Protein AF-A0ABD5DTY8-F1 (afdb_monomer)

Structure (mmCIF, N/CA/C/O backbone):
data_AF-A0ABD5DTY8-F1
#
_entry.id   AF-A0ABD5DTY8-F1
#
loop_
_atom_site.group_PDB
_atom_site.id
_atom_site.type_symbol
_atom_site.label_atom_id
_atom_site.label_alt_id
_atom_site.label_comp_id
_atom_site.label_asym_id
_atom_site.label_entity_id
_atom_site.label_seq_id
_atom_site.pdbx_PDB_ins_code
_atom_site.Cartn_x
_atom_site.Cartn_y
_atom_site.Cartn_z
_atom_site.occupancy
_atom_site.B_iso_or_equiv
_atom_site.auth_seq_id
_atom_site.auth_comp_id
_atom_site.auth_asym_id
_atom_site.auth_atom_id
_atom_site.pdbx_PDB_model_num
ATOM 1 N N . LEU A 1 1 ? -1.536 -8.931 15.145 1.00 70.44 1 LEU A N 1
ATOM 2 C CA . LEU A 1 1 ? -2.321 -9.777 16.083 1.00 70.44 1 LEU A CA 1
ATOM 3 C C . LEU A 1 1 ? -2.640 -9.065 17.400 1.00 70.44 1 LEU A C 1
ATOM 5 O O . LEU A 1 1 ? -3.674 -9.359 17.977 1.00 70.44 1 LEU A O 1
ATOM 9 N N . GLU A 1 2 ? -1.809 -8.126 17.857 1.00 88.25 2 GLU A N 1
ATOM 10 C CA . GLU A 1 2 ? -1.962 -7.421 19.142 1.00 88.25 2 GLU A CA 1
ATOM 11 C C . GLU A 1 2 ? -3.263 -6.612 19.282 1.00 88.25 2 GLU A C 1
ATOM 13 O O . GLU A 1 2 ? -4.029 -6.876 20.198 1.00 88.25 2 GLU A O 1
ATOM 18 N N . ALA A 1 3 ? -3.626 -5.780 18.299 1.00 90.31 3 ALA A N 1
ATOM 19 C CA . ALA A 1 3 ? -4.877 -5.005 18.369 1.00 90.31 3 ALA A CA 1
ATOM 20 C C . ALA A 1 3 ? -6.151 -5.864 18.445 1.00 90.31 3 ALA A C 1
ATOM 22 O O . ALA A 1 3 ? -7.125 -5.472 19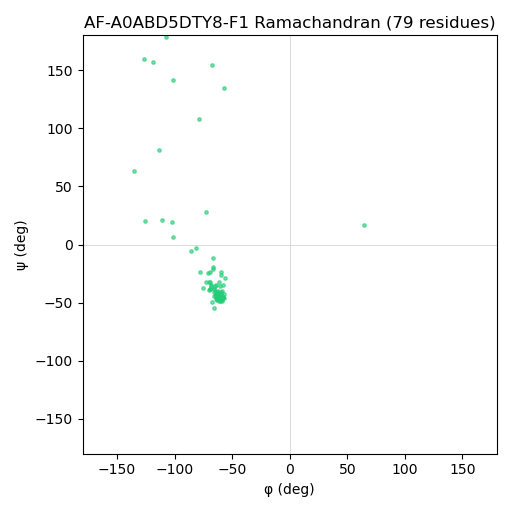.073 1.00 90.31 3 ALA A O 1
ATOM 23 N N . ILE A 1 4 ? -6.159 -7.049 17.822 1.00 91.94 4 ILE A N 1
ATOM 24 C CA . ILE A 1 4 ? -7.303 -7.968 17.931 1.00 91.94 4 ILE A CA 1
ATOM 25 C C . ILE A 1 4 ? -7.382 -8.530 19.353 1.00 91.94 4 ILE A C 1
ATOM 27 O O . ILE A 1 4 ? -8.477 -8.660 19.885 1.00 91.94 4 ILE A O 1
ATOM 31 N N . ARG A 1 5 ? -6.240 -8.832 19.985 1.00 93.62 5 ARG A N 1
ATOM 32 C CA . ARG A 1 5 ? -6.207 -9.298 21.378 1.00 93.62 5 ARG A CA 1
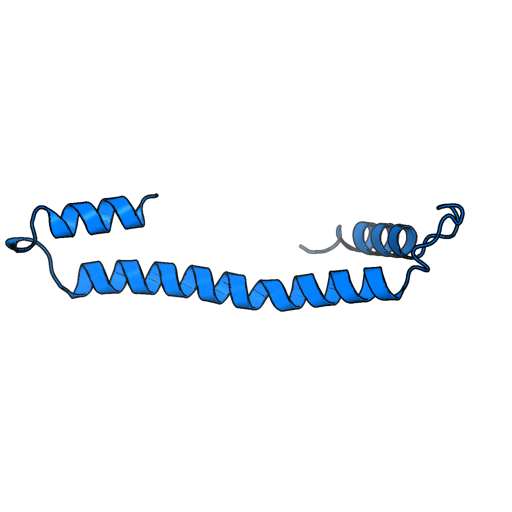ATOM 33 C C . ARG A 1 5 ? -6.709 -8.218 22.331 1.00 93.62 5 ARG A C 1
ATOM 35 O O . ARG A 1 5 ? -7.550 -8.522 23.161 1.00 93.62 5 ARG A O 1
ATOM 42 N N . GLU A 1 6 ? -6.272 -6.975 22.160 1.00 93.25 6 GLU A N 1
ATOM 43 C CA . GLU A 1 6 ? -6.729 -5.846 22.981 1.00 93.25 6 GLU A CA 1
ATOM 44 C C . GLU A 1 6 ? -8.236 -5.589 22.827 1.00 93.25 6 GLU A C 1
ATOM 46 O O . GLU A 1 6 ? -8.947 -5.457 23.819 1.00 93.25 6 GLU A O 1
ATOM 51 N N . LEU A 1 7 ? -8.760 -5.614 21.596 1.00 96.31 7 LEU A N 1
ATOM 52 C CA . LEU A 1 7 ? -10.203 -5.488 21.356 1.00 96.31 7 LEU A CA 1
ATOM 53 C C . LEU A 1 7 ? -11.005 -6.653 21.958 1.00 96.31 7 LEU A C 1
ATOM 55 O O . LEU A 1 7 ? -12.129 -6.454 22.416 1.00 96.31 7 LEU A O 1
ATOM 59 N N . LEU A 1 8 ? -10.447 -7.868 21.963 1.00 95.56 8 LEU A N 1
ATOM 60 C CA . LEU A 1 8 ? -11.070 -9.022 22.612 1.00 95.56 8 LEU A CA 1
ATOM 61 C C . LEU A 1 8 ? -11.060 -8.890 24.140 1.00 95.56 8 LEU A C 1
ATOM 63 O O . LEU A 1 8 ? -12.069 -9.227 24.750 1.00 95.56 8 LEU A O 1
ATOM 67 N N . SER A 1 9 ? -9.993 -8.357 24.744 1.00 94.56 9 SER A N 1
ATOM 68 C CA . SER A 1 9 ? -9.959 -8.047 26.182 1.00 94.56 9 SER A CA 1
ATOM 69 C C . SER A 1 9 ? -11.046 -7.038 26.560 1.00 94.56 9 SER A C 1
ATOM 71 O O . SER A 1 9 ? -11.830 -7.311 27.465 1.00 94.56 9 SER A O 1
ATOM 73 N N . ILE A 1 10 ? -11.191 -5.954 25.784 1.00 95.88 10 ILE A N 1
ATOM 74 C CA . ILE A 1 10 ? -12.257 -4.955 25.983 1.00 95.88 10 ILE A CA 1
ATOM 75 C C . ILE A 1 10 ? -13.647 -5.590 25.896 1.00 95.88 10 ILE A C 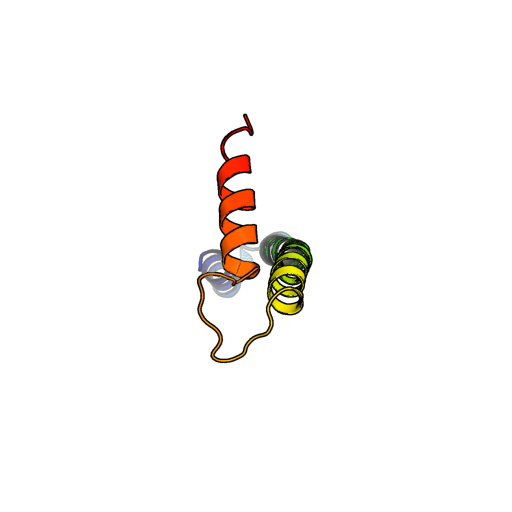1
ATOM 77 O O . ILE A 1 10 ? -14.545 -5.259 26.664 1.00 95.88 10 ILE A O 1
ATOM 81 N N . ARG A 1 11 ? -13.839 -6.522 24.957 1.00 95.50 11 ARG A N 1
ATOM 82 C CA . ARG A 1 11 ? -15.117 -7.219 24.784 1.00 95.50 11 ARG A CA 1
ATOM 83 C C . ARG A 1 11 ? -15.450 -8.151 25.951 1.00 95.50 11 ARG A C 1
ATOM 85 O O . ARG A 1 11 ? -16.630 -8.343 26.231 1.00 95.50 11 ARG A O 1
ATOM 92 N N . ILE A 1 12 ? -14.446 -8.784 26.553 1.00 96.94 12 ILE A N 1
ATOM 93 C CA . ILE A 1 12 ? -14.639 -9.728 27.661 1.00 96.94 12 ILE A CA 1
ATOM 94 C C . ILE A 1 12 ? -15.010 -8.986 28.951 1.00 96.94 12 ILE A C 1
ATOM 96 O O . ILE A 1 12 ? -15.791 -9.526 29.730 1.00 96.94 12 ILE A O 1
ATOM 100 N N . ASP A 1 13 ? -14.509 -7.763 29.149 1.00 96.06 13 ASP A N 1
ATOM 101 C CA . ASP A 1 13 ? -14.719 -6.994 30.380 1.00 96.06 13 ASP A CA 1
ATOM 102 C C . ASP A 1 13 ? -15.086 -5.511 30.135 1.00 96.06 13 ASP A C 1
ATOM 104 O O . ASP A 1 13 ? -14.342 -4.597 30.492 1.00 96.06 13 ASP A O 1
ATOM 108 N N . PRO A 1 14 ? -16.236 -5.222 29.502 1.00 94.31 14 PRO A N 1
ATOM 109 C CA . PRO A 1 14 ? -16.568 -3.866 29.068 1.00 94.31 14 PRO A CA 1
ATOM 110 C C . PRO A 1 14 ? -16.800 -2.876 30.220 1.00 94.31 14 PRO A C 1
ATOM 112 O O . PRO A 1 14 ? -16.724 -1.674 29.987 1.00 94.31 14 PRO A O 1
ATOM 115 N N . GLU A 1 15 ? -17.082 -3.343 31.441 1.00 97.00 15 GLU A N 1
ATOM 116 C CA . GLU A 1 15 ? -17.309 -2.472 32.607 1.00 97.00 15 GLU A CA 1
ATOM 117 C C . GLU A 1 15 ? -16.023 -1.791 33.095 1.00 97.00 15 GLU A C 1
ATOM 119 O O . GLU A 1 15 ? -16.081 -0.709 33.682 1.00 97.00 15 GLU A O 1
ATOM 124 N N . HIS A 1 16 ? -14.863 -2.385 32.803 1.00 96.44 16 HIS A N 1
ATOM 125 C CA . HIS A 1 16 ? -13.548 -1.857 33.174 1.00 96.44 16 HIS A CA 1
ATOM 126 C C . HIS A 1 16 ? -12.827 -1.159 32.015 1.00 96.44 16 HIS A C 1
ATOM 128 O O . HIS A 1 16 ? -11.674 -0.753 32.158 1.00 96.44 16 HIS A O 1
ATOM 134 N N . HIS A 1 17 ? -13.505 -0.988 30.880 1.00 97.00 17 HIS A N 1
ATOM 135 C CA . HIS A 1 17 ? -12.951 -0.372 29.684 1.00 97.00 17 HIS A CA 1
ATOM 136 C C . HIS A 1 17 ? -13.827 0.770 29.176 1.00 97.00 17 HIS A C 1
ATOM 138 O O . HIS A 1 17 ? -15.017 0.891 29.460 1.00 97.00 17 HIS A O 1
ATOM 144 N N . THR A 1 18 ? -13.222 1.636 28.376 1.00 97.19 18 THR A N 1
ATOM 145 C CA . THR A 1 18 ? -13.855 2.835 27.839 1.00 97.19 18 THR A CA 1
ATOM 146 C C . THR A 1 18 ? -13.914 2.805 26.316 1.00 97.19 18 THR A C 1
ATOM 148 O O . THR A 1 18 ? -13.094 2.198 25.619 1.00 97.19 18 THR A O 1
ATOM 151 N N . CYS A 1 19 ? -14.855 3.564 25.751 1.00 97.06 19 CYS A N 1
ATOM 152 C CA . CYS A 1 19 ? -14.891 3.812 24.309 1.00 97.06 19 CYS A CA 1
ATOM 153 C C . CYS A 1 19 ? -13.612 4.496 23.793 1.00 97.06 19 CYS A C 1
ATOM 155 O O . CYS A 1 19 ? -13.295 4.386 22.610 1.00 97.06 19 CYS A O 1
ATOM 157 N N . GLN A 1 20 ? -12.876 5.207 24.654 1.00 97.88 20 GLN A N 1
ATOM 158 C CA . GLN A 1 20 ? -11.622 5.854 24.278 1.00 97.88 20 GLN A CA 1
ATOM 159 C C . GLN A 1 20 ? -10.546 4.825 23.912 1.00 97.88 20 GLN A C 1
ATOM 161 O O . GLN A 1 20 ? -9.842 5.017 22.922 1.00 97.88 20 GLN A O 1
ATOM 166 N N . GLU A 1 21 ? -10.450 3.723 24.656 1.00 97.25 21 GLU A N 1
ATOM 167 C CA . GLU A 1 21 ? -9.466 2.662 24.411 1.00 97.25 21 GLU A CA 1
ATOM 168 C C . GLU A 1 21 ? -9.726 1.952 23.081 1.00 97.25 21 GLU A C 1
ATOM 170 O O . GLU A 1 21 ? -8.867 1.938 22.198 1.00 97.25 21 GLU A O 1
ATOM 175 N N . SER A 1 22 ? -10.945 1.442 22.886 1.00 97.06 22 SER A N 1
ATOM 176 C CA . SER A 1 22 ? -11.326 0.756 21.643 1.00 97.06 22 SER A CA 1
ATOM 177 C C . SER A 1 22 ? -11.195 1.663 20.416 1.00 97.06 22 SER A C 1
ATOM 179 O O . SER A 1 22 ? -10.673 1.235 19.382 1.00 97.06 22 SER A O 1
ATOM 181 N N . LYS A 1 23 ? -11.586 2.941 20.533 1.00 97.50 23 LYS A N 1
ATOM 182 C CA . LYS A 1 23 ? -11.382 3.935 19.472 1.00 97.50 23 LYS A CA 1
ATOM 183 C C . LYS A 1 23 ? -9.900 4.166 19.185 1.00 97.50 23 LYS A C 1
ATOM 185 O O . LYS A 1 23 ? -9.535 4.234 18.015 1.00 97.50 23 LYS A O 1
ATOM 190 N N . GLY A 1 24 ? -9.055 4.269 20.210 1.00 97.94 24 GLY A N 1
ATOM 191 C CA . GLY A 1 24 ? -7.608 4.434 20.053 1.00 97.94 24 GLY A CA 1
ATOM 192 C C . GLY A 1 24 ? -6.976 3.290 19.258 1.00 97.94 24 GLY A C 1
ATOM 193 O O . GLY A 1 24 ? -6.240 3.539 18.303 1.00 97.94 24 GLY A O 1
ATOM 194 N N . ILE A 1 25 ? -7.345 2.047 19.576 1.00 97.00 25 ILE A N 1
ATOM 195 C CA . ILE A 1 25 ? -6.857 0.847 18.879 1.00 97.00 25 ILE A CA 1
ATOM 196 C C . ILE A 1 25 ? -7.253 0.870 17.400 1.00 97.00 25 ILE A C 1
ATOM 198 O O . ILE A 1 25 ? -6.418 0.663 16.513 1.00 97.00 25 ILE A O 1
ATOM 202 N N . VAL A 1 26 ? -8.529 1.147 17.119 1.00 96.56 26 VAL A N 1
ATOM 203 C CA . VAL A 1 26 ? -9.040 1.217 15.744 1.00 96.56 26 VAL A CA 1
ATOM 204 C C . VAL A 1 26 ? -8.383 2.366 14.979 1.00 96.56 26 VAL A C 1
ATOM 206 O O . VAL A 1 26 ? -7.966 2.171 13.840 1.00 96.56 26 VAL A O 1
ATOM 209 N N . GLN A 1 27 ? -8.228 3.538 15.598 1.00 97.94 27 GLN A N 1
ATOM 210 C CA . GLN A 1 27 ? -7.601 4.705 14.976 1.00 97.94 27 GLN A CA 1
ATOM 211 C C . GLN A 1 27 ? -6.130 4.446 14.627 1.00 97.94 27 GLN A C 1
ATOM 213 O O . GLN A 1 27 ? -5.686 4.829 13.545 1.00 97.94 27 GLN A O 1
ATOM 218 N N . ALA A 1 28 ? -5.384 3.772 15.506 1.00 96.88 28 ALA A N 1
ATOM 219 C CA . ALA A 1 28 ? -3.998 3.396 15.245 1.00 96.88 28 ALA A CA 1
ATOM 220 C C . ALA A 1 28 ? -3.897 2.448 14.041 1.00 96.88 28 ALA A C 1
ATOM 222 O O . ALA A 1 28 ? -3.115 2.694 13.123 1.00 96.88 28 ALA A O 1
ATOM 223 N N . ARG A 1 29 ? -4.749 1.414 13.983 1.00 95.50 29 ARG A N 1
ATOM 224 C CA . ARG A 1 29 ? -4.784 0.485 12.840 1.00 95.50 29 ARG A CA 1
ATOM 225 C C . ARG A 1 29 ? -5.231 1.145 11.548 1.00 95.50 29 ARG A C 1
ATOM 227 O O . ARG A 1 29 ? -4.671 0.849 10.497 1.00 95.50 29 ARG A O 1
ATOM 234 N N . LEU A 1 30 ? -6.198 2.055 11.619 1.00 97.06 30 LEU A N 1
ATOM 235 C CA . LEU A 1 30 ? -6.607 2.844 10.466 1.00 97.06 30 LEU A CA 1
ATOM 236 C C . LEU A 1 30 ? -5.436 3.682 9.937 1.00 97.06 30 LEU A C 1
ATOM 238 O O . LEU A 1 30 ? -5.162 3.643 8.743 1.00 97.06 30 LEU A O 1
ATOM 242 N N . SER A 1 31 ? -4.697 4.358 10.821 1.00 97.81 31 SER A N 1
ATOM 243 C CA . SER A 1 31 ? -3.520 5.154 10.452 1.00 97.81 31 SER A CA 1
ATOM 244 C C . SER A 1 31 ? -2.429 4.313 9.773 1.00 97.81 31 SER A C 1
ATOM 246 O O . SER A 1 31 ? -1.887 4.715 8.745 1.00 97.81 31 SER A O 1
ATOM 248 N N . GLU A 1 32 ? -2.144 3.109 10.285 1.00 96.62 32 GLU A N 1
ATOM 249 C CA . GLU A 1 32 ? -1.201 2.173 9.651 1.00 96.62 32 GLU A CA 1
ATOM 250 C C . GLU A 1 32 ? -1.649 1.774 8.235 1.00 96.62 32 GLU A C 1
ATOM 252 O O . GLU A 1 32 ? -0.848 1.775 7.295 1.00 96.62 32 GLU A O 1
ATOM 257 N N . VAL A 1 33 ? -2.936 1.453 8.062 1.00 97.19 33 VAL A N 1
ATOM 258 C CA . VAL A 1 33 ? -3.500 1.103 6.751 1.00 97.19 33 VAL A CA 1
ATOM 259 C C . VAL A 1 33 ? -3.415 2.292 5.796 1.00 97.19 33 VAL A C 1
ATOM 261 O O . VAL A 1 33 ? -2.977 2.129 4.658 1.00 97.19 33 VAL A O 1
ATOM 264 N N . GLU A 1 34 ? -3.775 3.493 6.245 1.00 98.31 34 GLU A N 1
ATOM 265 C CA . GLU A 1 34 ? -3.686 4.715 5.443 1.00 98.31 34 GLU A CA 1
ATOM 266 C C . GLU A 1 34 ? -2.247 5.037 5.035 1.00 98.31 34 GLU A C 1
ATOM 268 O O . GLU A 1 34 ? -2.004 5.406 3.884 1.00 98.31 34 GLU A O 1
ATOM 273 N N . ALA A 1 35 ? -1.281 4.871 5.941 1.00 97.50 35 ALA A N 1
ATOM 274 C CA . ALA A 1 35 ? 0.135 5.030 5.631 1.00 97.50 35 ALA A CA 1
ATOM 275 C C . ALA A 1 35 ? 0.560 4.055 4.526 1.00 97.50 35 ALA A C 1
ATOM 277 O O . ALA A 1 35 ? 1.138 4.469 3.518 1.00 97.50 35 ALA A O 1
ATOM 278 N N . ARG A 1 36 ? 0.170 2.779 4.635 1.00 96.69 36 ARG A N 1
ATOM 279 C CA . ARG A 1 36 ? 0.493 1.784 3.610 1.00 96.69 36 ARG A CA 1
ATOM 280 C C . ARG A 1 36 ? -0.171 2.096 2.271 1.00 96.69 36 ARG A C 1
ATOM 282 O O . ARG A 1 36 ? 0.476 2.001 1.229 1.00 96.69 36 ARG A O 1
ATOM 289 N N . ILE A 1 37 ? -1.429 2.534 2.286 1.00 97.38 37 ILE A N 1
ATOM 290 C CA . ILE A 1 37 ? -2.139 2.988 1.084 1.00 97.38 37 ILE A CA 1
ATOM 291 C C . ILE A 1 37 ? -1.431 4.184 0.447 1.00 97.38 37 ILE A C 1
ATOM 293 O O . ILE A 1 37 ? -1.403 4.258 -0.773 1.00 97.38 37 ILE A O 1
ATOM 297 N N . LYS A 1 38 ? -0.833 5.102 1.213 1.00 96.94 38 LYS A N 1
ATOM 298 C CA . LYS A 1 38 ? -0.075 6.235 0.651 1.00 96.94 38 LYS A CA 1
ATOM 299 C C . LYS A 1 38 ? 1.235 5.800 -0.011 1.00 96.94 38 LYS A C 1
ATOM 301 O O . LYS A 1 38 ? 1.641 6.396 -1.010 1.00 96.94 38 LYS A O 1
ATOM 306 N N . GLU A 1 39 ? 1.876 4.751 0.492 1.00 96.25 39 GLU A N 1
ATOM 307 C CA . GLU A 1 39 ? 3.119 4.217 -0.077 1.00 96.25 39 GLU A CA 1
ATOM 308 C C . GLU A 1 39 ? 2.891 3.425 -1.375 1.00 96.25 39 GLU A C 1
ATOM 310 O O . GLU A 1 39 ? 3.686 3.515 -2.318 1.00 96.25 39 GLU A O 1
ATOM 315 N N . LEU A 1 40 ? 1.793 2.667 -1.455 1.00 97.44 40 LEU A N 1
ATOM 316 C CA . LEU A 1 40 ? 1.496 1.783 -2.589 1.00 97.44 40 LEU A CA 1
ATOM 317 C C . LEU A 1 40 ? 1.454 2.497 -3.958 1.00 97.44 40 LEU A C 1
ATOM 319 O O . LEU A 1 40 ? 2.044 1.971 -4.900 1.00 97.44 40 LEU A O 1
ATOM 323 N N . PRO A 1 41 ? 0.850 3.691 -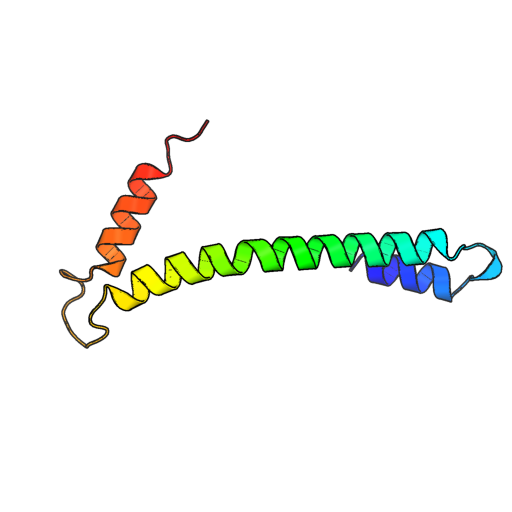4.130 1.00 97.19 41 PRO A N 1
ATOM 324 C CA . PRO A 1 41 ? 0.888 4.446 -5.378 1.00 97.19 41 PRO A CA 1
ATOM 325 C C . PRO A 1 41 ? 2.299 4.789 -5.842 1.00 97.19 41 PRO A C 1
ATOM 327 O O . PRO A 1 41 ? 2.542 4.821 -7.047 1.00 97.19 41 PRO A O 1
ATOM 330 N N . THR A 1 42 ? 3.225 5.048 -4.917 1.00 94.19 42 THR A N 1
ATOM 331 C CA . THR A 1 42 ? 4.626 5.321 -5.256 1.00 94.19 42 THR A CA 1
ATOM 332 C C . THR A 1 42 ? 5.289 4.071 -5.814 1.00 94.19 42 THR A C 1
ATOM 334 O O . THR A 1 42 ? 5.825 4.125 -6.920 1.00 94.19 42 THR A O 1
ATOM 337 N N . MET A 1 43 ? 5.157 2.935 -5.124 1.00 94.69 43 MET A N 1
ATOM 338 C CA . MET A 1 43 ? 5.648 1.643 -5.620 1.00 94.69 43 MET A CA 1
ATOM 339 C C . MET A 1 43 ? 5.015 1.281 -6.969 1.00 94.69 43 MET A C 1
ATOM 341 O O . MET A 1 43 ? 5.721 0.925 -7.910 1.00 94.69 43 MET A O 1
ATOM 345 N N . ARG A 1 44 ? 3.694 1.456 -7.101 1.00 97.62 44 ARG A N 1
ATOM 346 C CA . ARG A 1 44 ? 2.950 1.213 -8.342 1.00 97.62 44 ARG A CA 1
ATOM 347 C C . ARG A 1 44 ? 3.494 2.044 -9.496 1.00 97.62 44 ARG A C 1
ATOM 349 O O . ARG A 1 44 ? 3.680 1.503 -10.575 1.00 97.62 44 ARG A O 1
ATOM 356 N N . ARG A 1 45 ? 3.755 3.341 -9.298 1.00 96.94 45 ARG A N 1
ATOM 357 C CA . ARG A 1 45 ? 4.319 4.201 -10.353 1.00 96.94 45 ARG A CA 1
ATOM 358 C C . ARG A 1 45 ? 5.705 3.733 -10.787 1.00 96.94 45 ARG A C 1
ATOM 360 O O . ARG A 1 45 ? 5.977 3.736 -11.982 1.00 96.94 45 ARG A O 1
ATOM 367 N N . SER A 1 46 ? 6.559 3.328 -9.850 1.00 94.38 46 SER A N 1
ATOM 368 C CA . SER A 1 46 ? 7.882 2.786 -10.180 1.00 94.38 46 SER A CA 1
ATOM 369 C C . SER A 1 46 ? 7.769 1.494 -10.989 1.00 94.38 46 SER A C 1
ATOM 371 O O . SER A 1 46 ? 8.377 1.387 -12.049 1.00 94.38 46 SER A O 1
ATOM 373 N N . LEU A 1 47 ? 6.927 0.557 -10.546 1.00 96.69 47 LEU A N 1
ATOM 374 C CA . LEU A 1 47 ? 6.669 -0.694 -11.264 1.00 96.69 47 LEU A CA 1
ATOM 375 C C . LEU A 1 47 ? 6.054 -0.449 -12.647 1.00 96.69 47 LEU A C 1
ATOM 377 O O . LEU A 1 47 ? 6.460 -1.089 -13.608 1.00 96.69 47 LEU A O 1
ATOM 381 N N . GLN A 1 48 ? 5.130 0.509 -12.766 1.00 97.56 48 GLN A N 1
ATOM 382 C CA . GLN A 1 48 ? 4.519 0.878 -14.043 1.00 97.56 48 GLN A CA 1
ATOM 383 C C . GLN A 1 48 ? 5.566 1.403 -15.030 1.00 97.56 48 GLN A C 1
ATOM 385 O O . GLN A 1 48 ? 5.592 0.964 -16.169 1.00 97.56 48 GLN A O 1
ATOM 390 N N . ARG A 1 49 ? 6.474 2.284 -14.590 1.00 96.12 49 ARG A N 1
ATOM 391 C CA . ARG A 1 49 ? 7.560 2.791 -15.448 1.00 96.12 49 ARG A CA 1
ATOM 392 C C . ARG A 1 49 ? 8.472 1.673 -15.944 1.00 96.12 49 ARG A C 1
ATOM 394 O O . ARG A 1 49 ? 8.841 1.676 -17.111 1.00 96.12 49 ARG A O 1
ATOM 401 N N . LEU A 1 50 ? 8.825 0.733 -15.065 1.00 96.06 50 LEU A N 1
ATOM 402 C CA . LEU A 1 50 ? 9.629 -0.433 -15.435 1.00 96.06 50 LEU A CA 1
ATOM 403 C C . LEU A 1 50 ? 8.890 -1.303 -16.459 1.00 96.06 50 LEU A C 1
ATOM 405 O O . LEU A 1 50 ? 9.461 -1.673 -17.479 1.00 96.06 50 LEU A O 1
ATOM 409 N N . ASN A 1 51 ? 7.610 -1.578 -16.209 1.00 96.69 51 ASN A N 1
ATOM 410 C CA . ASN A 1 51 ? 6.760 -2.347 -17.110 1.00 96.69 51 ASN A CA 1
ATOM 411 C C . ASN A 1 51 ? 6.658 -1.702 -18.501 1.00 96.69 51 ASN A C 1
ATOM 413 O O . ASN A 1 51 ? 6.863 -2.381 -19.499 1.00 96.69 51 ASN A O 1
ATOM 417 N N . ASP A 1 52 ? 6.389 -0.398 -18.563 1.00 96.50 52 ASP A N 1
ATOM 418 C CA . ASP A 1 52 ? 6.177 0.325 -19.824 1.00 96.50 52 ASP A CA 1
ATOM 419 C C . ASP A 1 52 ? 7.462 0.463 -20.654 1.00 96.50 52 ASP A C 1
ATOM 421 O O . ASP A 1 52 ? 7.402 0.634 -21.870 1.00 96.50 52 ASP A O 1
ATOM 425 N N . ALA A 1 53 ? 8.630 0.386 -20.011 1.00 94.50 53 ALA A N 1
ATOM 426 C CA . ALA A 1 53 ? 9.919 0.498 -20.681 1.00 94.50 53 ALA A CA 1
ATOM 427 C C . ALA A 1 53 ? 10.340 -0.783 -21.417 1.00 94.50 53 ALA A C 1
ATOM 429 O O . ALA A 1 53 ? 11.183 -0.710 -22.314 1.00 94.50 53 ALA A O 1
ATOM 430 N N . CYS A 1 54 ? 9.828 -1.958 -21.034 1.00 97.38 54 CYS A N 1
ATOM 431 C CA . CYS A 1 54 ? 10.259 -3.237 -21.598 1.00 97.38 54 CYS A CA 1
ATOM 432 C C . CYS A 1 54 ? 9.267 -3.772 -22.627 1.00 97.38 54 CYS A C 1
ATOM 434 O O . CYS A 1 54 ? 8.056 -3.714 -22.451 1.00 97.38 54 CYS A O 1
ATOM 436 N N . CYS A 1 55 ? 9.796 -4.366 -23.697 1.00 95.25 55 CYS A N 1
ATOM 437 C CA . CYS A 1 55 ? 8.983 -4.914 -24.780 1.00 95.25 55 CYS A CA 1
ATOM 438 C C . CYS A 1 55 ? 8.120 -6.124 -24.378 1.00 95.25 55 CYS A C 1
ATOM 440 O O . CYS A 1 55 ? 7.164 -6.431 -25.082 1.00 95.25 55 CYS A O 1
ATOM 442 N N . GLY A 1 56 ? 8.456 -6.835 -23.292 1.00 95.31 56 GLY A N 1
ATOM 443 C CA . GLY A 1 56 ? 7.657 -7.954 -22.772 1.00 95.31 56 GLY A CA 1
ATOM 444 C C . GLY A 1 56 ? 7.538 -9.180 -23.694 1.00 95.31 56 GLY A C 1
ATOM 445 O O . GLY A 1 56 ? 6.649 -10.003 -23.496 1.00 95.31 56 GLY A O 1
ATOM 446 N N . THR A 1 57 ? 8.403 -9.316 -24.702 1.00 96.25 57 THR A N 1
ATOM 447 C CA . THR A 1 57 ? 8.407 -10.449 -25.649 1.00 96.25 57 THR A CA 1
ATOM 448 C C . THR A 1 57 ? 9.593 -11.388 -25.400 1.00 96.25 57 THR A C 1
ATOM 450 O O . THR A 1 57 ? 10.432 -11.123 -24.542 1.00 96.25 57 THR A O 1
ATOM 453 N N . ALA A 1 58 ? 9.702 -12.480 -26.164 1.00 96.06 58 ALA A N 1
ATOM 454 C CA . ALA A 1 58 ? 10.790 -13.463 -26.061 1.00 96.06 58 ALA A CA 1
ATOM 455 C C . ALA A 1 58 ? 12.156 -12.965 -26.601 1.00 96.06 58 ALA A C 1
ATOM 457 O O . ALA A 1 58 ? 12.970 -13.757 -27.077 1.00 96.06 58 ALA A O 1
ATOM 458 N N . HIS A 1 59 ? 12.409 -11.655 -26.564 1.00 95.12 59 HIS A N 1
ATOM 459 C CA . HIS A 1 59 ? 13.712 -11.084 -26.889 1.00 95.12 59 HIS A CA 1
ATOM 460 C C . HIS A 1 59 ? 14.764 -11.468 -25.843 1.00 95.12 59 HIS A C 1
ATOM 462 O O . HIS A 1 59 ? 14.459 -11.718 -24.677 1.00 95.12 59 HIS A O 1
ATOM 468 N N . SER A 1 60 ? 16.028 -11.483 -26.267 1.00 95.81 60 SER A N 1
ATOM 469 C CA . SER A 1 60 ? 17.155 -11.703 -25.360 1.00 95.81 60 SER A CA 1
ATOM 470 C C . SER A 1 60 ? 17.166 -10.661 -24.238 1.00 95.81 60 SER A C 1
ATOM 472 O O . SER A 1 60 ? 17.047 -9.460 -24.492 1.00 95.81 60 SER A O 1
ATOM 474 N N . SER A 1 61 ? 17.378 -11.113 -23.000 1.00 94.69 61 SER A N 1
ATOM 475 C CA . SER A 1 61 ? 17.446 -10.249 -21.817 1.00 94.69 61 SER A CA 1
ATOM 476 C C . SER A 1 61 ? 18.649 -9.302 -21.810 1.00 94.69 61 SER A C 1
ATOM 478 O O . SER A 1 61 ? 18.658 -8.357 -21.028 1.00 94.69 61 SER A O 1
ATOM 480 N N . VAL A 1 62 ? 19.620 -9.507 -22.708 1.00 95.06 62 VAL A N 1
ATOM 481 C CA . VAL A 1 62 ? 20.783 -8.624 -22.904 1.00 95.06 62 VAL A CA 1
ATOM 482 C C . VAL A 1 62 ? 20.364 -7.178 -23.202 1.00 95.06 62 VAL A C 1
ATOM 484 O O . VAL A 1 62 ? 21.081 -6.254 -22.843 1.00 95.06 62 VAL A O 1
ATOM 487 N N . TYR A 1 63 ? 19.193 -6.974 -23.815 1.00 93.75 63 TYR A N 1
ATOM 488 C CA . TYR A 1 63 ? 18.652 -5.648 -24.143 1.00 93.75 63 TYR A CA 1
ATOM 489 C C . TYR A 1 63 ? 17.418 -5.283 -23.296 1.00 93.75 63 TYR A C 1
ATOM 491 O O . TYR A 1 63 ? 16.585 -4.478 -23.713 1.00 93.75 63 TYR A O 1
ATOM 499 N N . CYS A 1 64 ? 17.238 -5.921 -22.134 1.00 97.25 64 CYS A N 1
ATOM 500 C CA . CYS A 1 64 ? 16.076 -5.694 -21.278 1.00 97.25 64 CYS A CA 1
ATOM 501 C C . CYS A 1 64 ? 16.228 -4.403 -20.463 1.00 97.25 64 CYS A C 1
ATOM 503 O O . CYS A 1 64 ? 16.957 -4.359 -19.472 1.00 97.25 64 CYS A O 1
ATOM 505 N N . SER A 1 65 ? 15.453 -3.383 -20.824 1.00 95.75 65 SER A N 1
ATOM 506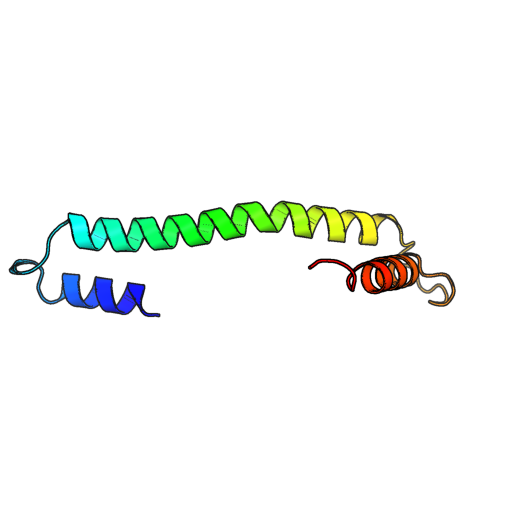 C CA . SER A 1 65 ? 15.423 -2.080 -20.146 1.00 95.75 65 SER A CA 1
ATOM 507 C C . 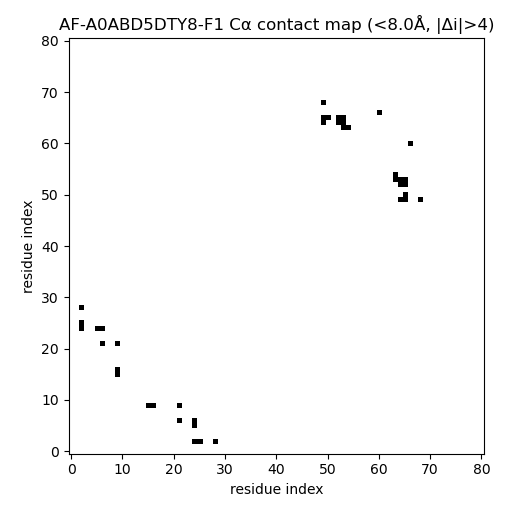SER A 1 65 ? 15.019 -2.149 -18.665 1.00 95.75 65 SER A C 1
ATOM 509 O O . SER A 1 65 ? 15.440 -1.300 -17.884 1.00 95.75 65 SER A O 1
ATOM 511 N N . ILE A 1 66 ? 14.251 -3.165 -18.237 1.00 96.50 66 ILE A N 1
ATOM 512 C CA . ILE A 1 66 ? 13.954 -3.384 -16.807 1.00 96.50 66 ILE A CA 1
ATOM 513 C C . ILE A 1 66 ? 15.232 -3.710 -16.034 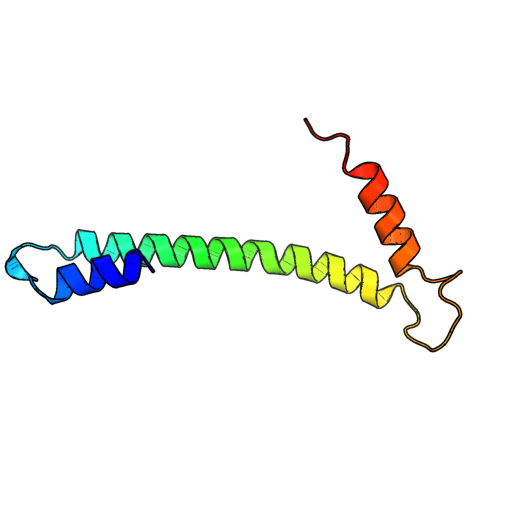1.00 96.50 66 ILE A C 1
ATOM 515 O O . ILE A 1 66 ? 15.443 -3.151 -14.960 1.00 96.50 66 ILE A O 1
ATOM 519 N N . LEU A 1 67 ? 16.068 -4.615 -16.554 1.00 95.44 67 LEU A N 1
ATOM 520 C CA . LEU A 1 67 ? 17.296 -5.032 -15.871 1.00 95.44 67 LEU A CA 1
ATOM 521 C C . LEU A 1 67 ? 18.281 -3.866 -15.787 1.00 95.44 67 LEU A C 1
ATOM 523 O O . LEU A 1 67 ? 18.791 -3.577 -14.708 1.00 95.44 67 LEU A O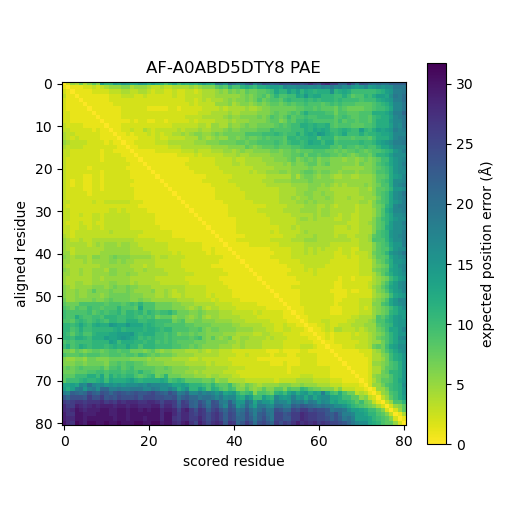 1
ATOM 527 N N . GLU A 1 68 ? 18.436 -3.130 -16.886 1.00 94.25 68 GLU A N 1
ATOM 528 C CA . GLU A 1 68 ? 19.273 -1.933 -16.936 1.00 94.25 68 GLU A CA 1
ATOM 529 C C . GLU A 1 68 ? 18.815 -0.868 -15.916 1.00 94.25 68 GLU A C 1
ATOM 531 O O . GLU A 1 68 ? 19.617 -0.346 -15.140 1.00 94.25 68 GLU A O 1
ATOM 536 N N . ALA A 1 69 ? 17.509 -0.583 -15.847 1.00 92.31 69 ALA A N 1
ATOM 537 C CA . ALA A 1 69 ? 16.955 0.385 -14.900 1.00 92.31 69 ALA A CA 1
ATOM 538 C C . ALA A 1 69 ? 17.120 -0.050 -13.431 1.00 92.31 69 ALA A C 1
ATOM 540 O O . ALA A 1 69 ? 17.343 0.793 -12.556 1.00 92.31 69 ALA A O 1
ATOM 541 N N . LEU A 1 70 ? 17.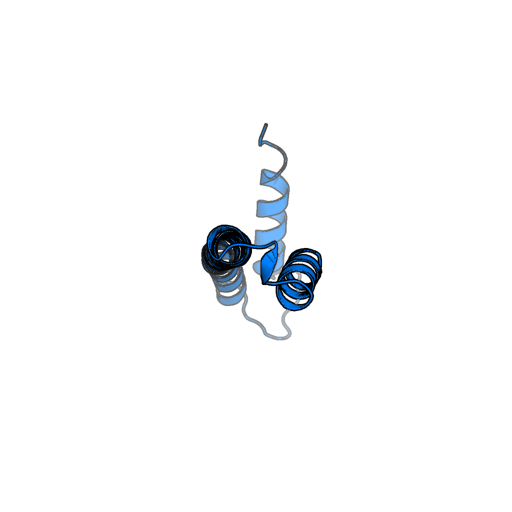025 -1.354 -13.143 1.00 92.31 70 LEU A N 1
ATOM 542 C CA . LEU A 1 70 ? 17.255 -1.896 -11.802 1.00 92.31 70 LEU A CA 1
ATOM 543 C C . LEU A 1 70 ? 18.732 -1.813 -11.395 1.00 92.31 70 LEU A C 1
ATOM 545 O O . LEU A 1 70 ? 19.011 -1.459 -10.251 1.00 92.31 70 LEU A O 1
ATOM 549 N N . GLU A 1 71 ? 19.670 -2.069 -12.309 1.00 90.94 71 GLU A N 1
ATOM 550 C CA . GLU A 1 71 ? 21.111 -1.919 -12.058 1.00 90.94 71 GLU A CA 1
ATOM 551 C C . GLU A 1 71 ? 21.491 -0.458 -11.779 1.00 90.94 71 GLU A C 1
ATOM 553 O O . GLU A 1 71 ? 22.208 -0.172 -10.815 1.00 90.94 71 GLU A O 1
ATOM 558 N N . GLN A 1 72 ? 20.947 0.489 -12.549 1.00 86.00 72 GLN A N 1
ATOM 559 C CA . GLN A 1 72 ? 21.154 1.924 -12.318 1.00 86.00 72 GLN A CA 1
ATOM 560 C C . GLN A 1 72 ? 20.561 2.384 -10.974 1.00 86.00 72 GLN A C 1
ATOM 562 O O . GLN A 1 72 ? 21.204 3.116 -10.217 1.00 86.00 72 GLN A O 1
ATOM 567 N N . GLY A 1 73 ? 19.348 1.927 -10.642 1.00 78.69 73 GLY A N 1
ATOM 568 C CA . GLY A 1 73 ? 18.692 2.233 -9.369 1.00 78.69 73 GLY A CA 1
ATOM 569 C C . GLY A 1 73 ? 19.406 1.629 -8.155 1.00 78.69 73 GLY A C 1
ATOM 570 O O . GLY A 1 73 ? 19.524 2.291 -7.125 1.00 78.69 73 GLY A O 1
ATOM 571 N N . ALA A 1 74 ? 19.928 0.405 -8.280 1.00 63.56 74 ALA A N 1
ATOM 572 C CA . ALA A 1 74 ? 20.709 -0.261 -7.237 1.00 63.56 74 ALA A CA 1
ATOM 573 C C . ALA A 1 74 ? 22.072 0.415 -7.013 1.00 63.56 74 ALA A C 1
ATOM 575 O O . ALA A 1 74 ? 22.520 0.537 -5.873 1.00 63.56 74 ALA A O 1
ATOM 576 N N . SER A 1 75 ? 22.696 0.920 -8.080 1.00 58.66 75 SER A N 1
ATOM 577 C CA . SER A 1 75 ? 23.991 1.613 -8.018 1.00 58.66 75 SER A CA 1
ATOM 578 C C . SER A 1 75 ? 23.903 2.974 -7.312 1.00 58.66 75 SER A C 1
ATOM 580 O O . SER A 1 75 ? 24.825 3.363 -6.598 1.00 58.66 75 SER A O 1
ATOM 582 N N . ASN A 1 76 ? 22.768 3.671 -7.435 1.00 55.47 76 ASN A N 1
ATOM 583 C CA . ASN A 1 76 ? 22.516 4.958 -6.771 1.00 55.47 76 ASN A CA 1
ATOM 584 C C . ASN A 1 76 ? 21.962 4.829 -5.335 1.00 55.47 76 ASN A C 1
ATOM 586 O O . ASN A 1 76 ? 21.821 5.833 -4.638 1.00 55.47 76 ASN A O 1
ATOM 590 N N . GLY A 1 77 ? 21.652 3.614 -4.872 1.00 51.31 77 GLY A N 1
ATOM 591 C CA . GLY A 1 77 ? 21.044 3.353 -3.561 1.00 51.31 77 GLY A CA 1
ATOM 592 C C . GLY A 1 77 ? 22.007 3.321 -2.368 1.00 51.31 77 GLY A C 1
ATOM 593 O O . GLY A 1 77 ? 21.548 3.170 -1.240 1.00 51.31 77 GLY A O 1
ATOM 594 N N . ASN A 1 78 ? 23.321 3.473 -2.577 1.00 48.53 78 ASN A N 1
ATOM 595 C CA . ASN A 1 78 ? 24.332 3.341 -1.515 1.00 48.53 78 ASN A CA 1
ATOM 596 C C . ASN A 1 78 ? 24.884 4.687 -0.985 1.00 48.53 78 ASN A C 1
ATOM 598 O O . ASN A 1 78 ? 25.959 4.727 -0.392 1.00 48.53 78 ASN A O 1
ATOM 602 N N . GLY A 1 79 ? 24.172 5.798 -1.211 1.00 46.56 79 GLY A N 1
ATOM 603 C CA . GLY A 1 79 ? 24.636 7.161 -0.904 1.00 46.56 79 GLY A CA 1
ATOM 604 C C . GLY A 1 79 ? 23.713 8.008 -0.021 1.00 46.56 79 GLY A C 1
ATOM 605 O O . GLY A 1 79 ? 23.815 9.228 -0.063 1.00 46.56 79 GLY A O 1
ATOM 606 N N . GLY A 1 80 ? 22.799 7.405 0.744 1.00 44.38 80 GLY A N 1
ATOM 607 C CA . GLY A 1 80 ? 21.872 8.131 1.623 1.00 44.38 80 GLY A CA 1
ATOM 608 C C . GLY A 1 80 ? 22.118 7.856 3.105 1.00 44.38 80 GLY A C 1
ATOM 609 O O . GLY A 1 80 ? 21.422 7.027 3.688 1.00 44.38 80 GLY A O 1
ATOM 610 N N . ARG A 1 81 ? 23.103 8.543 3.696 1.00 37.06 81 ARG A N 1
ATOM 611 C CA . ARG A 1 81 ? 23.142 8.871 5.132 1.00 37.06 81 ARG A CA 1
ATOM 612 C C . ARG A 1 81 ? 22.821 10.346 5.293 1.00 37.06 81 ARG A C 1
ATOM 614 O O . ARG A 1 81 ? 23.298 11.120 4.435 1.00 37.06 81 ARG A O 1
#

Mean predicted aligned error: 6.76 Å

Organism: Acinetobacter baumannii (NCBI:txid470)

Radius of gyration: 22.68 Å; Cα contacts (8 Å, |Δi|>4): 20; chains: 1; bounding box: 42×22×60 Å

pLDDT: mean 90.7, std 14.04, range [37.06, 98.31]

Nearest PDB structures (foldseek):
  1q0a-assembly2_A  TM=9.566E-01  e=1.387E-08  Escherichia coli

Solvent-accessible surface area (backbone atoms only — not comparable to full-atom values): 4895 Å² total; per-residue (Å²): 115,65,67,60,52,54,52,48,53,42,66,75,44,53,91,85,50,53,72,65,57,57,48,49,52,51,51,53,54,50,50,55,51,52,52,52,59,64,49,46,60,56,55,48,51,55,52,48,53,42,55,74,62,33,88,88,62,97,64,70,70,91,76,35,47,44,60,55,53,49,53,56,53,58,68,66,65,82,74,84,129

Sequence (81 aa):
LEAIRELLSIRIDPEHHTCQESKGIVQARLSEVEARIKELPTMRRSLQRLNDACCGTAHSSVYCSILEALEQGASNGNGGR

InterPro domains:
  IPR009061 Putative DNA-binding domain superfamily [SSF46955] (1-72)
  IPR015358 Transcription regulator MerR, DNA binding [PF09278] (1-50)

Foldseek 3Di:
DVLVVQVVVCVVCVVPDDPVSNVVSVVVVVVVVVVVVVVVVVVVVVVVVLVVQAPPDPDDCVPRPNVVVVVVVVVVPPPDD

Secondary structure (DSSP, 8-state):
-HHHHHHHHHHH-GGG--HHHHHHHHHHHHHHHHHHHHHHHHHHHHHHHHHHHS--SS--GGG-HHHHHHHHHHHGGG---